Protein AF-A0A5B6Z2J1-F1 (afdb_monomer_lite)

Radius of gyration: 23.72 Å; chains: 1; bounding box: 38×55×69 Å

Secondary structure (DSSP, 8-state):
----SS--HHHHHHHHHHHHHHTT-B-SS-TTEEEPPHHHHHHHSSSEEEHHHHHHHHGGG--PPPPPP-------SS--------------PPPHHHHHHHHHHHHHHHTT-

Foldseek 3Di:
DQPDDDDDLVVVLVSVVVVQVVVVQQDPVDNQKGADDPVRCVQQVDRMDGSVCPSVSCVVVDDPDDDDDDDDDDDPDDDDDPPPDDDDDDDDDDDVVVVVVVVVVVVVVVVPD

InterPro domains:
  IPR003121 SWIB/MDM2 domain [PF02201] (1-62)
  IPR003121 SWIB/MDM2 domain [PS51925] (1-64)
  IPR019835 SWIB domain [SM00151] (1-67)
  IPR036885 SWIB/MDM2 domain superfamily [G3DSA:1.10.245.10] (1-70)
  IPR036885 SWIB/MDM2 domain superfamily [SSF47592] (1-72)

Sequence (113 aa):
VLGIEVDTRPRVIAAIWHYVKARKLQNPNDPCYFNCDPPLQKVFGEEKIKFTMVSQKISHHLSPPQPIHFEHKIKLSGNSPASNACYDILVDLPFPIQKELSVLLANTEKNKE

Organism: Davidia involucrata (NCBI:txid16924)

Structure (mmCIF, N/CA/C/O backbone):
data_AF-A0A5B6Z2J1-F1
#
_entry.id   AF-A0A5B6Z2J1-F1
#
loop_
_atom_site.group_PDB
_atom_site.id
_atom_site.type_symbol
_atom_site.label_atom_id
_atom_site.label_alt_id
_atom_site.label_comp_id
_atom_site.label_asym_id
_atom_site.label_entity_id
_atom_site.label_seq_id
_atom_site.pdbx_PDB_ins_code
_atom_site.Cartn_x
_atom_site.Cartn_y
_atom_site.Cartn_z
_atom_site.occupancy
_atom_site.B_iso_or_equiv
_atom_site.auth_seq_id
_atom_site.auth_comp_id
_atom_site.auth_asym_id
_atom_site.auth_atom_id
_atom_site.pdbx_PDB_model_num
ATOM 1 N N . VAL A 1 1 ? -6.772 -7.875 -1.682 1.00 85.69 1 VAL A N 1
ATOM 2 C CA . VAL A 1 1 ? -7.506 -7.016 -0.716 1.00 85.69 1 VAL A CA 1
ATOM 3 C C . VAL A 1 1 ? -7.891 -5.678 -1.328 1.00 85.69 1 VAL A C 1
ATOM 5 O O . VAL A 1 1 ? -9.073 -5.375 -1.334 1.00 85.69 1 VAL A O 1
ATOM 8 N N . LEU A 1 2 ? -6.939 -4.904 -1.864 1.00 90.38 2 LEU A N 1
ATOM 9 C CA . LEU A 1 2 ? -7.207 -3.544 -2.361 1.00 90.38 2 LEU A CA 1
ATOM 10 C C . LEU A 1 2 ? -7.595 -3.462 -3.847 1.00 90.38 2 LEU A C 1
ATOM 12 O O . LEU A 1 2 ? -8.088 -2.428 -4.270 1.00 90.38 2 LEU A O 1
ATOM 16 N N . GLY A 1 3 ? -7.374 -4.523 -4.635 1.00 91.56 3 GLY A N 1
ATOM 17 C CA . GLY A 1 3 ? -7.622 -4.496 -6.086 1.00 91.56 3 GLY A CA 1
ATOM 18 C C . GLY A 1 3 ? -6.645 -3.603 -6.863 1.00 91.56 3 GLY A C 1
ATOM 19 O O . GLY A 1 3 ? -6.936 -3.222 -7.986 1.00 91.56 3 GLY A O 1
ATOM 20 N N . ILE A 1 4 ? -5.512 -3.259 -6.248 1.00 91.12 4 ILE A N 1
ATOM 21 C CA . ILE A 1 4 ? -4.456 -2.422 -6.817 1.00 91.12 4 ILE A CA 1
ATOM 22 C C . ILE A 1 4 ? -3.291 -3.338 -7.182 1.00 91.12 4 ILE A C 1
ATOM 24 O O . ILE A 1 4 ? -2.782 -4.041 -6.307 1.00 91.12 4 ILE A O 1
ATOM 28 N N . GLU A 1 5 ? -2.899 -3.335 -8.454 1.00 91.12 5 GLU A N 1
ATOM 29 C CA . GLU A 1 5 ? -1.762 -4.116 -8.954 1.00 91.12 5 GLU A CA 1
ATOM 30 C C . GLU A 1 5 ? -0.440 -3.354 -8.794 1.00 91.12 5 GLU A C 1
ATOM 32 O O . GLU A 1 5 ? 0.517 -3.890 -8.240 1.00 91.12 5 GLU A O 1
ATOM 37 N N . VAL A 1 6 ? -0.406 -2.081 -9.203 1.00 90.75 6 VAL A N 1
ATOM 38 C CA . VAL A 1 6 ? 0.766 -1.204 -9.088 1.00 90.75 6 VAL A CA 1
ATOM 39 C C . VAL A 1 6 ? 0.325 0.159 -8.575 1.00 90.75 6 VAL A C 1
ATOM 41 O O . VAL A 1 6 ? -0.579 0.774 -9.135 1.00 90.75 6 VAL A O 1
ATOM 44 N N . ASP A 1 7 ? 0.968 0.635 -7.508 1.00 92.94 7 ASP A N 1
ATOM 45 C CA . ASP A 1 7 ? 0.815 2.007 -7.030 1.00 92.94 7 ASP A CA 1
ATOM 46 C C . ASP A 1 7 ? 1.979 2.402 -6.108 1.00 92.94 7 ASP A C 1
ATOM 48 O O . ASP A 1 7 ? 2.774 1.581 -5.646 1.00 92.94 7 ASP A O 1
ATOM 52 N N . THR A 1 8 ? 2.067 3.691 -5.806 1.00 93.06 8 THR A N 1
ATOM 53 C CA . THR A 1 8 ? 3.011 4.255 -4.849 1.00 93.06 8 THR A CA 1
ATOM 54 C C . THR A 1 8 ? 2.665 3.853 -3.415 1.00 93.06 8 THR A C 1
ATOM 56 O O . THR A 1 8 ? 1.501 3.780 -3.012 1.00 93.06 8 THR A O 1
ATOM 59 N N . ARG A 1 9 ? 3.697 3.687 -2.584 1.00 94.50 9 ARG A N 1
ATOM 60 C CA . ARG A 1 9 ? 3.549 3.351 -1.160 1.00 94.50 9 ARG A CA 1
ATOM 61 C C . ARG A 1 9 ? 2.570 4.270 -0.398 1.00 94.50 9 ARG A C 1
ATOM 63 O O . ARG A 1 9 ? 1.743 3.733 0.338 1.00 94.50 9 ARG A O 1
ATOM 70 N N . PRO A 1 10 ? 2.580 5.611 -0.563 1.00 95.00 10 PRO A N 1
ATOM 71 C CA . PRO A 1 10 ? 1.601 6.482 0.092 1.00 95.00 10 PRO A CA 1
ATOM 72 C C . PRO A 1 10 ? 0.157 6.216 -0.348 1.00 95.00 10 PRO A C 1
ATOM 74 O O . PRO A 1 10 ? -0.742 6.209 0.493 1.00 95.00 10 PRO A O 1
ATOM 77 N N . ARG A 1 11 ? -0.078 5.956 -1.640 1.00 95.44 11 ARG A N 1
ATOM 78 C CA . ARG A 1 11 ? -1.422 5.651 -2.149 1.00 95.44 11 ARG A CA 1
ATOM 79 C C . ARG A 1 11 ? -1.925 4.294 -1.672 1.00 95.44 11 ARG A C 1
ATOM 81 O O . ARG A 1 11 ? -3.089 4.199 -1.297 1.00 95.44 11 ARG A O 1
ATOM 88 N N . VAL A 1 12 ? -1.053 3.291 -1.553 1.00 96.50 12 VAL A N 1
ATOM 89 C CA . VAL A 1 12 ? -1.404 2.003 -0.925 1.00 96.50 12 VAL A CA 1
ATOM 90 C C . VAL A 1 12 ? -1.837 2.200 0.533 1.00 96.50 12 VAL A C 1
ATOM 92 O O . VAL A 1 12 ? -2.875 1.679 0.940 1.00 96.50 12 VAL A O 1
ATOM 95 N N . ILE A 1 13 ? -1.099 2.995 1.320 1.00 96.38 13 ILE A N 1
ATOM 96 C CA . ILE A 1 13 ? -1.477 3.315 2.712 1.00 96.38 13 ILE A CA 1
ATOM 97 C C . ILE A 1 13 ? -2.840 4.020 2.752 1.00 96.38 13 ILE A C 1
ATOM 99 O O . ILE A 1 13 ? -3.706 3.648 3.548 1.00 96.38 13 ILE A O 1
ATOM 103 N N . ALA A 1 14 ? -3.058 5.002 1.875 1.00 96.75 14 ALA A N 1
ATOM 104 C CA . ALA A 1 14 ? -4.334 5.702 1.774 1.00 96.75 14 ALA A CA 1
ATOM 105 C C . ALA A 1 14 ? -5.482 4.756 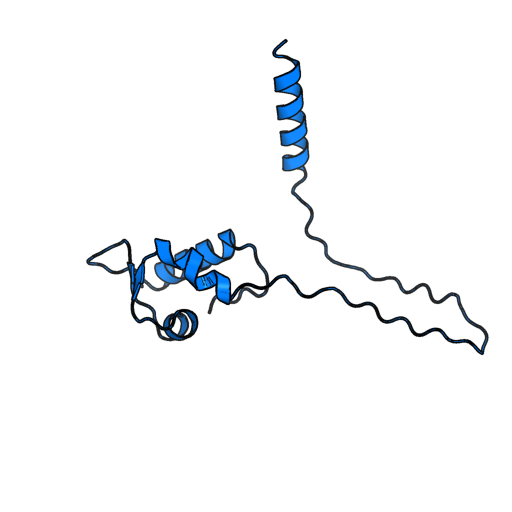1.378 1.00 96.75 14 ALA A C 1
ATOM 107 O O . ALA A 1 14 ? -6.572 4.839 1.940 1.00 96.75 14 ALA A O 1
ATOM 108 N N . ALA A 1 15 ? -5.251 3.818 0.458 1.00 97.19 15 ALA A N 1
ATOM 109 C CA . ALA A 1 15 ? -6.233 2.815 0.058 1.00 97.19 15 ALA A CA 1
ATOM 110 C C . ALA A 1 15 ?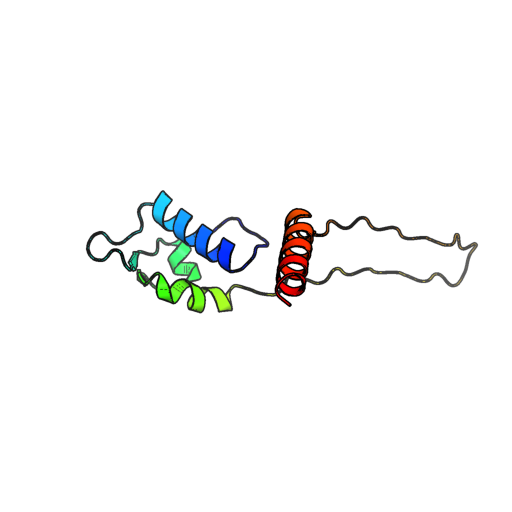 -6.608 1.875 1.216 1.00 97.19 15 ALA A C 1
ATOM 112 O O . ALA A 1 15 ? -7.788 1.580 1.398 1.00 97.19 15 ALA A O 1
ATOM 113 N N . ILE A 1 16 ? -5.642 1.463 2.047 1.00 96.81 16 ILE A N 1
ATOM 114 C CA . ILE A 1 16 ? -5.914 0.690 3.273 1.00 96.81 16 ILE A CA 1
ATOM 115 C C . ILE A 1 16 ? -6.785 1.502 4.232 1.00 96.81 16 ILE A C 1
ATOM 117 O O . ILE A 1 16 ? -7.760 0.981 4.771 1.00 96.81 16 ILE A O 1
ATOM 121 N N . TRP A 1 17 ? -6.481 2.788 4.413 1.00 96.06 17 TRP A N 1
ATOM 122 C CA . TRP A 1 17 ? -7.300 3.667 5.245 1.00 96.06 17 TRP A CA 1
ATOM 123 C C . TRP A 1 17 ? -8.739 3.785 4.716 1.00 96.06 17 TRP A C 1
ATOM 125 O O . TRP A 1 17 ? -9.693 3.611 5.478 1.00 96.06 17 TRP A O 1
ATOM 135 N N . HIS A 1 18 ? -8.914 3.996 3.408 1.00 97.06 18 HIS A N 1
ATOM 136 C CA . HIS A 1 18 ? -10.235 4.032 2.777 1.00 97.06 18 HIS A CA 1
ATOM 137 C C . HIS A 1 18 ? -10.986 2.707 2.940 1.00 97.06 18 HIS A C 1
ATOM 139 O O . HIS A 1 18 ? -12.173 2.722 3.262 1.00 97.06 18 HIS A O 1
ATOM 145 N N . TYR A 1 19 ? -10.302 1.572 2.778 1.00 97.50 19 TYR A N 1
ATOM 146 C CA . TYR A 1 19 ? -10.871 0.240 2.982 1.00 97.50 19 TYR A CA 1
ATOM 147 C C . TYR A 1 19 ? -11.401 0.070 4.411 1.00 97.50 19 TYR A C 1
ATOM 149 O O . TYR A 1 19 ? -12.557 -0.314 4.607 1.00 97.50 19 TYR A O 1
ATOM 157 N N . VAL A 1 20 ? -10.579 0.411 5.410 1.00 97.50 20 VAL A N 1
ATOM 158 C CA . VAL A 1 20 ? -10.940 0.349 6.833 1.00 97.50 20 VAL A CA 1
ATOM 159 C C . VAL A 1 20 ? -12.157 1.226 7.125 1.00 97.50 20 VAL A C 1
ATOM 161 O O . VAL A 1 20 ? -13.091 0.779 7.795 1.00 97.50 20 VAL A O 1
ATOM 164 N N . LYS A 1 21 ? -12.187 2.450 6.585 1.00 96.00 21 LYS A N 1
ATOM 165 C CA . LYS A 1 21 ? -13.303 3.386 6.764 1.00 96.00 21 LYS A CA 1
ATOM 166 C C . LYS A 1 21 ? -14.590 2.882 6.109 1.00 96.00 21 LYS A C 1
ATOM 168 O O . LYS A 1 21 ? -15.630 2.855 6.763 1.00 96.00 21 LYS A O 1
ATOM 173 N N . ALA A 1 22 ? -14.526 2.452 4.849 1.00 97.38 22 ALA A N 1
ATOM 174 C CA . ALA A 1 22 ? -15.683 1.973 4.092 1.00 97.38 22 ALA A CA 1
ATOM 175 C C . ALA A 1 22 ? -16.349 0.755 4.751 1.00 97.38 22 ALA A C 1
ATOM 177 O O . ALA A 1 22 ? -17.569 0.615 4.715 1.00 97.38 22 ALA A O 1
ATOM 178 N N . ARG A 1 23 ? -15.552 -0.100 5.402 1.00 96.88 23 ARG A N 1
ATOM 179 C CA . ARG A 1 23 ? -16.022 -1.305 6.098 1.00 96.88 23 ARG A CA 1
ATOM 180 C C . ARG A 1 23 ? -16.264 -1.111 7.594 1.00 96.88 23 ARG A C 1
ATOM 182 O O . ARG A 1 23 ? -16.591 -2.077 8.273 1.00 96.88 23 ARG A O 1
ATOM 189 N N . LYS A 1 24 ? -16.126 0.119 8.104 1.00 97.06 24 LYS A N 1
ATOM 190 C CA . LYS A 1 24 ? -16.309 0.468 9.525 1.00 97.06 24 LYS A CA 1
ATOM 191 C C . LYS A 1 24 ? -15.459 -0.400 10.465 1.00 97.06 24 LYS A C 1
ATOM 193 O O . LYS A 1 24 ? -15.911 -0.812 11.526 1.00 97.06 24 LYS A O 1
ATOM 198 N N . LEU A 1 25 ? -14.218 -0.672 10.063 1.00 97.44 25 LEU A N 1
ATOM 199 C CA . LEU A 1 25 ? -13.291 -1.535 10.800 1.00 97.44 25 LEU A CA 1
ATOM 200 C C . LEU A 1 25 ? -12.480 -0.789 11.866 1.00 97.44 25 LEU A C 1
ATOM 202 O O . LEU A 1 25 ? -11.727 -1.409 12.613 1.00 97.44 25 LEU A O 1
ATOM 206 N N . GLN A 1 26 ? -12.602 0.536 11.946 1.00 97.12 26 GLN A N 1
ATOM 207 C CA . GLN A 1 26 ? -11.952 1.316 12.995 1.00 97.12 26 GLN A CA 1
ATOM 208 C C . GLN A 1 26 ? -12.463 0.889 14.376 1.00 97.12 26 GLN A C 1
ATOM 210 O O . GLN A 1 26 ? -13.655 0.648 14.563 1.00 97.12 26 GLN A O 1
ATOM 215 N N . ASN A 1 27 ? -11.556 0.783 15.345 1.00 95.00 27 ASN A N 1
ATOM 216 C CA . ASN A 1 27 ? -11.924 0.367 16.688 1.00 95.00 27 ASN A CA 1
ATOM 217 C C . ASN A 1 27 ? -12.692 1.508 17.398 1.00 95.00 27 ASN A C 1
ATOM 219 O O . ASN A 1 27 ? -12.182 2.628 17.451 1.00 95.00 27 ASN A O 1
ATOM 223 N N . PRO A 1 28 ? -13.893 1.248 17.951 1.00 93.88 28 PRO A N 1
ATOM 224 C CA . PRO A 1 28 ? -14.720 2.288 18.567 1.00 93.88 28 PRO A CA 1
ATOM 225 C C . PRO A 1 28 ? -14.161 2.798 19.902 1.00 93.88 28 PRO A C 1
ATOM 227 O O . PRO A 1 28 ? -14.437 3.931 20.280 1.00 93.88 28 PRO A O 1
ATOM 230 N N . ASN A 1 29 ? -13.371 1.980 20.602 1.00 94.88 29 ASN A N 1
ATOM 231 C CA . ASN A 1 29 ? -12.805 2.318 21.909 1.00 94.88 29 ASN A CA 1
ATOM 232 C C . ASN A 1 29 ? -11.448 3.021 21.784 1.00 94.88 29 ASN A C 1
ATOM 234 O O . ASN A 1 29 ? -11.066 3.785 22.663 1.00 94.88 29 ASN A O 1
ATOM 238 N N . ASP A 1 30 ? -10.711 2.747 20.705 1.00 95.62 30 ASP A N 1
ATOM 239 C CA . ASP A 1 30 ? -9.414 3.365 20.433 1.00 95.62 30 ASP A CA 1
ATOM 240 C C . ASP A 1 30 ? -9.252 3.650 18.929 1.00 95.62 30 ASP A C 1
ATOM 242 O O . ASP A 1 30 ? -8.837 2.764 18.169 1.00 95.62 30 ASP A O 1
ATOM 246 N N . PRO A 1 31 ? -9.520 4.895 18.490 1.00 93.81 31 PRO A N 1
ATOM 247 C CA . PRO A 1 31 ? -9.438 5.299 17.088 1.00 93.81 31 PRO A CA 1
ATOM 248 C C . PRO A 1 31 ? -8.053 5.136 16.449 1.00 93.81 31 PRO A C 1
ATOM 250 O O . PRO A 1 31 ? -7.952 5.206 15.222 1.00 93.81 31 PRO A O 1
ATOM 253 N N . CYS A 1 32 ? -6.990 4.916 17.236 1.00 95.88 32 CYS A N 1
ATOM 254 C CA . CYS A 1 32 ? -5.644 4.669 16.718 1.00 95.88 32 CYS A CA 1
ATOM 255 C C . CYS A 1 32 ? -5.498 3.286 16.069 1.00 95.88 32 CYS A C 1
ATOM 257 O O . CYS A 1 32 ? -4.501 3.038 15.380 1.00 95.88 32 CYS A O 1
ATOM 259 N N . TYR A 1 33 ? -6.462 2.391 16.287 1.00 97.81 33 TYR A N 1
ATOM 260 C CA . TYR A 1 33 ? -6.447 1.028 15.783 1.00 97.81 33 TYR A CA 1
ATOM 261 C C . TYR A 1 33 ? -7.644 0.721 14.885 1.00 97.81 33 TYR A C 1
ATOM 263 O O . TYR A 1 33 ? -8.709 1.332 14.974 1.00 97.81 33 TYR A O 1
ATOM 271 N N . PHE A 1 34 ? -7.482 -0.311 14.068 1.00 98.12 34 PHE A N 1
ATOM 272 C CA . PHE A 1 34 ? -8.564 -0.955 13.341 1.00 98.12 34 PHE A CA 1
ATOM 273 C C . PHE A 1 34 ? -8.506 -2.469 13.538 1.00 98.12 34 PHE A C 1
ATOM 275 O O . PHE A 1 34 ? -7.437 -3.045 13.753 1.00 98.12 34 PHE A O 1
ATOM 282 N N . ASN A 1 35 ? -9.671 -3.101 13.480 1.00 97.81 35 ASN A N 1
ATOM 283 C CA . ASN A 1 35 ? -9.818 -4.545 13.539 1.00 97.81 35 ASN A CA 1
ATOM 284 C C . ASN A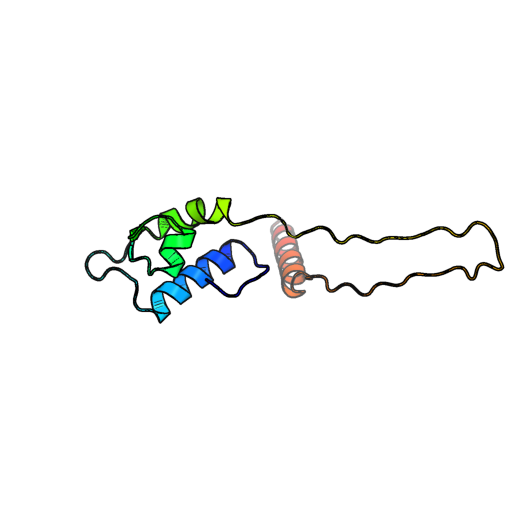 1 35 ? -9.663 -5.104 12.119 1.00 97.81 35 ASN A C 1
ATOM 286 O O . ASN A 1 35 ? -10.265 -4.602 11.170 1.00 97.81 35 ASN A O 1
ATOM 290 N N . CYS A 1 36 ? -8.840 -6.129 11.956 1.00 97.50 36 CYS A N 1
ATOM 291 C CA . CYS A 1 36 ? -8.624 -6.768 10.671 1.00 97.50 36 CYS A CA 1
ATOM 292 C C . CYS A 1 36 ? -9.769 -7.744 10.394 1.00 97.50 36 CYS A C 1
ATOM 294 O O . CYS A 1 36 ? -9.992 -8.691 11.148 1.00 97.50 36 CYS A O 1
ATOM 296 N N . ASP A 1 37 ? -10.480 -7.526 9.291 1.00 97.31 37 ASP A N 1
ATOM 297 C CA . ASP A 1 37 ? -11.390 -8.519 8.727 1.00 97.31 37 ASP A CA 1
ATOM 298 C C . ASP A 1 37 ? -10.588 -9.689 8.109 1.00 97.31 37 ASP A C 1
ATOM 300 O O . ASP A 1 37 ? -9.364 -9.586 7.973 1.00 97.31 37 ASP A O 1
ATOM 304 N N . PRO A 1 38 ? -11.215 -10.818 7.721 1.00 97.25 38 PRO A N 1
ATOM 305 C CA . PRO A 1 38 ? -10.469 -11.981 7.231 1.00 97.25 38 PRO A CA 1
ATOM 306 C C . PRO A 1 38 ? -9.486 -11.679 6.076 1.00 97.25 38 PRO A C 1
ATOM 308 O O . PRO A 1 38 ? -8.378 -12.219 6.082 1.00 97.25 38 PRO A O 1
ATOM 311 N N . PRO A 1 39 ? -9.808 -10.805 5.097 1.00 96.06 39 PRO A N 1
ATOM 312 C CA . PRO A 1 39 ? -8.840 -10.348 4.101 1.00 96.06 39 PRO A CA 1
ATOM 313 C C . PRO A 1 39 ? -7.631 -9.613 4.693 1.00 96.06 39 PRO A C 1
ATOM 315 O O . PRO A 1 39 ? -6.505 -9.908 4.299 1.00 96.06 39 PRO A O 1
ATOM 318 N N . LEU A 1 40 ? -7.834 -8.672 5.621 1.00 96.31 40 LEU A N 1
ATOM 319 C CA . LEU A 1 40 ? -6.734 -7.941 6.256 1.00 96.31 40 LEU A CA 1
ATOM 320 C C . LEU A 1 40 ? -5.910 -8.824 7.195 1.00 96.31 40 LEU A C 1
ATOM 322 O O . LEU A 1 40 ? -4.696 -8.657 7.250 1.00 96.31 40 LEU A O 1
ATOM 326 N N . GLN A 1 41 ? -6.524 -9.805 7.859 1.00 96.31 41 GLN A N 1
ATOM 327 C CA . GLN A 1 41 ? -5.799 -10.785 8.672 1.00 96.31 41 GLN A CA 1
ATOM 328 C C . GLN A 1 41 ? -4.830 -11.611 7.821 1.00 96.31 41 GLN A C 1
ATOM 330 O O . GLN A 1 41 ? -3.715 -11.872 8.252 1.00 96.31 41 GLN A O 1
ATOM 335 N N . LYS A 1 42 ? -5.194 -11.961 6.579 1.00 94.56 42 LYS A N 1
ATOM 336 C CA . LYS A 1 42 ? -4.272 -12.643 5.651 1.00 94.56 42 LYS A CA 1
ATOM 337 C C . LYS A 1 42 ? -3.088 -11.776 5.225 1.00 94.56 42 LYS A C 1
ATOM 339 O O . LYS A 1 42 ? -2.040 -12.314 4.890 1.00 94.56 42 LYS A O 1
ATOM 344 N N . VAL A 1 43 ? -3.265 -10.455 5.190 1.00 94.31 43 VAL A N 1
ATOM 345 C CA . VAL A 1 43 ? -2.187 -9.517 4.850 1.00 94.31 43 VAL A CA 1
ATOM 346 C C . VAL A 1 43 ? -1.283 -9.306 6.056 1.00 94.31 43 VAL A C 1
ATOM 348 O O . VAL A 1 43 ? -0.072 -9.416 5.951 1.00 94.31 43 VAL A O 1
ATOM 351 N N . PHE A 1 44 ? -1.870 -9.013 7.209 1.00 95.25 44 PHE A N 1
ATOM 352 C CA . PHE A 1 44 ? -1.126 -8.521 8.357 1.00 95.25 44 PHE A CA 1
ATOM 353 C C . PHE A 1 44 ? -0.776 -9.576 9.410 1.00 95.25 44 PHE A C 1
ATOM 355 O O . PHE A 1 44 ? 0.118 -9.337 10.224 1.00 95.25 44 PHE A O 1
ATOM 362 N N . GLY A 1 45 ? -1.475 -10.712 9.407 1.00 95.06 45 GLY A N 1
ATOM 363 C CA . GLY A 1 45 ? -1.313 -11.799 10.374 1.00 95.06 45 GLY A CA 1
ATOM 364 C C . GLY A 1 45 ? -1.853 -11.498 11.775 1.00 95.06 45 GLY A C 1
ATOM 365 O O . GLY A 1 45 ? -1.596 -12.268 12.692 1.00 95.06 45 GLY A O 1
ATOM 366 N N . GLU A 1 46 ? -2.571 -10.388 11.963 1.00 95.12 46 GLU A N 1
ATOM 367 C CA . GLU A 1 46 ? -3.045 -9.915 13.269 1.00 95.12 46 GLU A CA 1
ATOM 368 C C . GLU A 1 46 ? -4.533 -9.565 13.220 1.00 95.12 46 GLU A C 1
ATOM 370 O O . GLU A 1 46 ? -5.036 -9.090 12.203 1.00 95.12 46 GLU A O 1
ATOM 375 N N . GLU A 1 47 ? -5.239 -9.750 14.336 1.00 96.19 47 GLU A N 1
ATOM 376 C CA . GLU A 1 47 ? -6.662 -9.402 14.459 1.00 96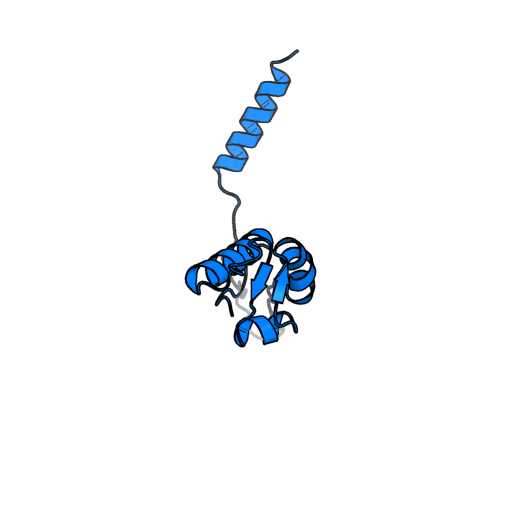.19 47 GLU A CA 1
ATOM 377 C C . GLU A 1 47 ? -6.903 -7.892 14.579 1.00 96.19 47 GLU A C 1
ATOM 379 O O . GLU A 1 47 ? -7.986 -7.403 14.259 1.00 96.19 47 GLU A O 1
ATOM 384 N N . LYS A 1 48 ? -5.906 -7.130 15.037 1.00 96.56 48 LYS A N 1
ATOM 385 C CA . LYS A 1 48 ? -6.008 -5.688 15.283 1.00 96.56 48 LYS A CA 1
ATOM 386 C C . LYS A 1 48 ? -4.660 -5.023 15.045 1.00 96.56 48 LYS A C 1
ATOM 388 O O . LYS A 1 48 ? -3.653 -5.492 15.553 1.00 96.56 48 LYS A O 1
ATOM 393 N N . ILE A 1 49 ? -4.658 -3.894 14.338 1.00 97.31 49 ILE A N 1
ATOM 394 C CA . ILE A 1 49 ? -3.438 -3.148 14.008 1.00 97.31 49 ILE A CA 1
ATOM 395 C C . ILE A 1 49 ? -3.588 -1.662 14.306 1.00 97.31 49 ILE A C 1
ATOM 397 O O . ILE A 1 49 ? -4.658 -1.077 14.138 1.00 97.31 49 ILE A O 1
ATOM 401 N N . LYS A 1 50 ? -2.486 -1.040 14.744 1.00 97.62 50 LYS A N 1
ATOM 402 C CA . LYS A 1 50 ? -2.366 0.415 14.890 1.00 97.62 50 LYS A CA 1
ATOM 403 C C . LYS A 1 50 ? -2.071 1.055 13.535 1.00 97.62 50 LYS A C 1
ATOM 405 O O . LYS A 1 50 ? -1.170 0.598 12.833 1.00 97.62 50 LYS A O 1
ATOM 410 N N . PHE A 1 51 ? -2.732 2.162 13.193 1.00 96.25 51 PHE A N 1
ATOM 411 C CA . PHE A 1 51 ? -2.512 2.844 11.905 1.00 96.25 51 PHE A CA 1
ATOM 412 C C . PHE A 1 51 ? -1.040 3.207 11.648 1.00 96.25 51 PHE A C 1
ATOM 414 O O . PHE A 1 51 ? -0.563 3.094 10.522 1.00 96.25 51 PHE A O 1
ATOM 421 N N . THR A 1 52 ? -0.287 3.561 12.693 1.00 95.88 52 THR A N 1
ATOM 422 C CA . THR A 1 52 ? 1.145 3.892 12.587 1.00 95.88 52 THR A CA 1
ATOM 423 C C . THR A 1 52 ? 2.009 2.712 12.129 1.00 95.88 52 THR A C 1
ATOM 425 O O . THR A 1 52 ? 3.058 2.925 11.531 1.00 95.88 52 THR A O 1
ATOM 428 N N . MET A 1 53 ? 1.571 1.473 12.377 1.00 96.38 53 MET A N 1
ATOM 429 C CA . MET A 1 53 ? 2.306 0.257 12.008 1.00 96.38 53 MET A CA 1
ATOM 430 C C . MET A 1 53 ? 2.049 -0.183 10.566 1.00 96.38 53 MET A C 1
ATOM 432 O O . MET A 1 53 ? 2.834 -0.958 10.023 1.00 96.38 53 MET A O 1
ATOM 436 N N . VAL A 1 54 ? 1.000 0.339 9.913 1.00 96.25 54 VAL A N 1
ATOM 437 C CA . VAL A 1 54 ? 0.634 -0.032 8.534 1.00 96.25 54 VAL A CA 1
ATOM 438 C C . VAL A 1 54 ? 1.813 0.175 7.592 1.00 96.25 54 VAL A C 1
ATOM 440 O O . VAL A 1 54 ? 2.163 -0.737 6.857 1.00 96.25 54 VAL A O 1
ATOM 443 N N . SER A 1 55 ? 2.472 1.336 7.675 1.00 95.44 55 SER A N 1
ATOM 444 C CA . SER A 1 55 ? 3.662 1.672 6.883 1.00 95.44 55 SER A CA 1
ATOM 445 C C . SER A 1 55 ? 4.725 0.568 6.958 1.00 95.44 55 SER A C 1
ATOM 447 O O . SER A 1 55 ? 5.194 0.088 5.930 1.00 95.44 55 SER A O 1
ATOM 449 N N . GLN A 1 56 ? 5.079 0.120 8.163 1.00 95.62 56 GLN A N 1
ATOM 450 C CA . GLN A 1 56 ? 6.087 -0.923 8.353 1.00 95.62 56 GLN A CA 1
ATOM 451 C C . GLN A 1 56 ? 5.601 -2.282 7.837 1.00 95.62 56 GLN A C 1
ATOM 453 O O . GLN A 1 56 ? 6.322 -2.955 7.106 1.00 95.62 56 GLN A O 1
ATOM 458 N N . LYS A 1 57 ? 4.372 -2.668 8.187 1.00 95.00 57 LYS A N 1
ATOM 459 C CA . LYS A 1 57 ? 3.796 -3.972 7.842 1.00 95.00 57 LYS A CA 1
ATOM 460 C C . LYS A 1 57 ? 3.657 -4.173 6.335 1.00 95.00 57 LYS A C 1
ATOM 462 O O . LYS A 1 57 ? 3.961 -5.253 5.844 1.00 95.00 57 LYS A O 1
ATOM 467 N N . ILE A 1 58 ? 3.261 -3.139 5.587 1.00 94.81 58 ILE A N 1
ATOM 468 C CA . ILE A 1 58 ? 3.105 -3.259 4.130 1.00 94.81 58 ILE A CA 1
ATOM 469 C C . ILE A 1 58 ? 4.433 -3.374 3.385 1.00 94.81 58 ILE A C 1
ATOM 471 O O . ILE A 1 58 ? 4.426 -3.820 2.245 1.00 94.81 58 ILE A O 1
ATOM 475 N N . SER A 1 59 ? 5.564 -2.988 3.986 1.00 94.44 59 SER A N 1
ATOM 476 C CA . SER A 1 59 ? 6.861 -2.994 3.297 1.00 94.44 59 SER A CA 1
ATOM 477 C C . SER A 1 59 ? 7.225 -4.376 2.746 1.00 94.44 59 SER A C 1
ATOM 479 O O . SER A 1 59 ? 7.806 -4.457 1.673 1.00 94.44 59 SER A O 1
ATOM 481 N N . HIS A 1 60 ? 6.827 -5.457 3.425 1.00 92.38 60 HIS A N 1
ATOM 482 C CA . HIS A 1 60 ? 7.058 -6.833 2.964 1.00 92.38 60 HIS A CA 1
ATOM 483 C C . HIS A 1 60 ? 6.144 -7.272 1.807 1.00 92.38 60 HIS A C 1
ATOM 485 O O . HIS A 1 60 ? 6.379 -8.315 1.206 1.00 92.38 60 HIS A O 1
ATOM 491 N N . HIS A 1 61 ? 5.111 -6.491 1.492 1.00 93.06 61 HIS A N 1
ATOM 492 C CA . HIS A 1 61 ? 4.158 -6.752 0.410 1.00 93.06 61 HIS A CA 1
ATOM 493 C C . HIS A 1 61 ? 4.389 -5.859 -0.811 1.00 93.06 61 HIS A C 1
ATOM 495 O O . HIS A 1 61 ? 3.643 -5.948 -1.782 1.00 93.06 61 HIS A O 1
ATOM 501 N N . LEU A 1 62 ? 5.382 -4.970 -0.749 1.00 94.94 62 LEU A N 1
ATOM 502 C CA . LEU A 1 62 ? 5.719 -4.058 -1.829 1.00 94.94 62 LEU A CA 1
ATOM 503 C C . LEU A 1 62 ? 7.040 -4.490 -2.454 1.00 94.94 62 LEU A C 1
ATOM 505 O O . LEU A 1 62 ? 8.059 -4.597 -1.774 1.00 94.94 62 LEU A O 1
ATOM 509 N N . SER A 1 63 ? 7.019 -4.687 -3.764 1.00 94.94 63 SER A N 1
ATOM 510 C CA . SER A 1 63 ? 8.208 -4.900 -4.579 1.00 94.94 63 SER A CA 1
ATOM 511 C C . SER A 1 63 ? 8.282 -3.839 -5.675 1.00 94.94 63 SER A C 1
ATOM 513 O O . SER A 1 63 ? 7.248 -3.285 -6.060 1.00 94.94 63 SER A O 1
ATOM 515 N N . PRO A 1 64 ? 9.480 -3.559 -6.211 1.00 91.88 64 PRO A N 1
ATOM 516 C CA . PRO A 1 64 ? 9.601 -2.800 -7.446 1.00 91.88 64 PRO A CA 1
ATOM 517 C C . PRO A 1 64 ? 8.745 -3.423 -8.563 1.00 91.88 64 PRO A C 1
ATOM 519 O O . PRO A 1 64 ? 8.552 -4.646 -8.566 1.00 91.88 64 PRO A O 1
ATOM 522 N N . PRO A 1 65 ? 8.233 -2.610 -9.505 1.00 87.88 65 PRO A N 1
ATOM 523 C CA . PRO A 1 65 ? 7.544 -3.132 -10.676 1.00 87.88 65 PRO A CA 1
ATOM 524 C C . PRO A 1 65 ? 8.490 -4.024 -11.487 1.00 87.88 65 PRO A C 1
ATOM 526 O O . PRO A 1 65 ? 9.704 -3.804 -11.515 1.00 87.88 65 PRO A O 1
ATOM 529 N N . GLN A 1 66 ? 7.928 -5.042 -12.136 1.00 88.31 66 GLN A N 1
ATOM 530 C CA . GLN A 1 66 ? 8.709 -5.953 -12.967 1.00 88.31 66 GLN A CA 1
ATOM 531 C C . GLN A 1 66 ? 9.329 -5.195 -14.150 1.00 88.31 66 GLN A C 1
ATOM 533 O O . GLN A 1 66 ? 8.666 -4.333 -14.736 1.00 88.31 66 GLN A O 1
ATOM 538 N N . PRO A 1 67 ? 10.582 -5.500 -14.523 1.00 89.19 67 PRO A N 1
ATOM 539 C CA . PRO A 1 67 ? 11.205 -4.876 -15.675 1.00 89.19 67 PRO A CA 1
ATOM 540 C C . PRO A 1 67 ? 10.508 -5.308 -16.968 1.00 89.19 67 PRO A C 1
ATOM 542 O O . PRO A 1 67 ? 10.003 -6.428 -17.098 1.00 89.19 67 PRO A O 1
ATOM 545 N N . ILE A 1 68 ? 10.519 -4.408 -17.947 1.00 87.94 68 ILE A N 1
ATOM 546 C CA . ILE A 1 68 ? 10.001 -4.682 -19.285 1.00 87.94 68 ILE A CA 1
ATOM 547 C C . ILE A 1 68 ? 11.059 -5.489 -20.045 1.00 87.94 68 ILE A C 1
ATOM 549 O O . ILE A 1 68 ? 12.200 -5.048 -20.180 1.00 87.94 68 ILE A O 1
ATOM 553 N N . HIS A 1 69 ? 10.684 -6.673 -20.532 1.00 88.31 69 HIS A N 1
ATOM 554 C CA . HIS A 1 69 ? 11.573 -7.563 -21.278 1.00 88.31 69 HIS A CA 1
ATOM 555 C C . HIS A 1 69 ? 11.290 -7.468 -22.780 1.00 88.31 69 HIS A C 1
ATOM 557 O O . HIS A 1 69 ? 10.165 -7.710 -23.214 1.00 88.31 69 HIS A O 1
ATOM 563 N N . PHE A 1 70 ? 12.321 -7.168 -23.572 1.00 86.31 70 PHE A N 1
ATOM 564 C CA . PHE A 1 70 ? 12.261 -7.205 -25.035 1.00 86.31 70 PHE A CA 1
ATOM 565 C C . PHE A 1 70 ? 13.093 -8.371 -25.557 1.00 86.31 70 PHE A C 1
ATOM 567 O O . PHE A 1 70 ? 14.305 -8.416 -25.345 1.00 86.31 70 PHE A O 1
ATOM 574 N N . GLU A 1 71 ? 12.455 -9.305 -26.258 1.00 84.38 71 GLU A N 1
ATOM 575 C CA . GLU A 1 71 ? 13.146 -10.411 -26.918 1.00 84.38 71 GLU A CA 1
ATOM 576 C C . GLU A 1 71 ? 13.348 -10.088 -28.402 1.00 84.38 71 GLU A C 1
ATOM 578 O O . GLU A 1 71 ? 12.405 -9.760 -29.123 1.00 84.38 71 GLU A O 1
ATOM 583 N N . HIS A 1 72 ? 14.590 -10.186 -28.877 1.00 81.31 72 HIS A N 1
ATOM 584 C CA . HIS A 1 72 ? 14.917 -10.023 -30.289 1.00 81.31 72 HIS A CA 1
ATOM 585 C C . HIS A 1 72 ? 15.745 -11.209 -30.780 1.00 81.31 72 HIS A C 1
ATOM 587 O O . HIS A 1 72 ? 16.870 -11.431 -30.329 1.00 81.31 72 HIS A O 1
ATOM 593 N N . LYS A 1 73 ? 15.201 -11.961 -31.742 1.00 81.12 73 LYS A N 1
ATOM 594 C CA . LYS A 1 73 ? 15.890 -13.094 -32.362 1.00 81.12 73 LYS A CA 1
ATOM 595 C C . LYS A 1 73 ? 16.522 -12.682 -33.687 1.00 81.12 73 LYS A C 1
ATOM 597 O O . LYS A 1 73 ? 15.822 -12.446 -34.672 1.00 81.12 73 LYS A O 1
ATOM 602 N N . ILE A 1 74 ? 17.850 -12.679 -33.724 1.00 79.25 74 ILE A N 1
ATOM 603 C CA . ILE A 1 74 ? 18.623 -12.374 -34.931 1.00 79.25 74 ILE A CA 1
ATOM 604 C C . ILE A 1 74 ? 18.506 -13.544 -35.920 1.00 79.25 74 ILE A C 1
ATOM 606 O O . ILE A 1 74 ? 18.763 -14.698 -35.569 1.00 79.25 74 ILE A O 1
ATOM 610 N N . LYS A 1 75 ? 18.133 -13.254 -37.171 1.00 77.56 75 LYS A N 1
ATOM 611 C CA . LYS A 1 75 ? 18.173 -14.215 -38.285 1.00 77.56 75 LYS A CA 1
ATOM 612 C C . LYS A 1 75 ? 19.419 -13.947 -39.131 1.00 77.56 75 LYS A C 1
ATOM 614 O O . LYS A 1 75 ? 19.593 -12.835 -39.611 1.00 77.56 75 LYS A O 1
ATOM 619 N N . LEU A 1 76 ? 20.266 -14.963 -39.304 1.00 76.12 76 LEU A N 1
ATOM 620 C CA . LEU A 1 76 ? 21.548 -14.860 -40.020 1.00 76.12 76 LEU A CA 1
ATOM 621 C C . LEU A 1 76 ? 21.468 -15.283 -41.500 1.00 76.12 76 LEU A C 1
ATOM 623 O O . LEU A 1 76 ? 22.410 -15.050 -42.249 1.00 76.12 76 LEU A O 1
ATOM 627 N N . SER A 1 77 ? 20.367 -15.907 -41.931 1.00 78.00 77 SER A N 1
ATOM 628 C CA . SER A 1 77 ? 20.169 -16.375 -43.307 1.00 78.00 77 SER A CA 1
ATOM 629 C C . SER A 1 77 ? 18.769 -16.029 -43.832 1.00 78.00 77 SER A C 1
ATOM 631 O O . SER A 1 77 ? 17.778 -16.103 -43.102 1.00 78.00 77 SER A O 1
ATOM 633 N N . GLY A 1 78 ? 18.700 -15.645 -45.112 1.00 71.06 78 GLY A N 1
ATOM 634 C CA . GLY A 1 78 ? 17.488 -15.176 -45.798 1.00 71.06 78 GLY A CA 1
ATOM 635 C C . GLY A 1 78 ? 17.486 -13.663 -46.057 1.00 71.06 78 GLY A C 1
ATOM 636 O O . GLY A 1 78 ? 18.242 -12.923 -45.435 1.00 71.06 78 GLY A O 1
ATOM 637 N N . ASN A 1 79 ? 16.643 -13.206 -46.992 1.00 65.56 79 ASN A N 1
ATOM 638 C CA . ASN A 1 79 ? 16.446 -11.782 -47.278 1.00 65.56 79 ASN A CA 1
ATOM 639 C C . ASN A 1 79 ? 15.863 -11.120 -46.018 1.00 65.56 79 ASN A C 1
ATOM 641 O O . ASN A 1 79 ? 14.683 -11.298 -45.715 1.00 65.56 79 ASN A O 1
ATOM 645 N N . SER A 1 80 ? 16.703 -10.458 -45.223 1.00 62.75 80 SER A N 1
ATOM 646 C CA . SER A 1 80 ? 16.308 -9.853 -43.955 1.00 62.75 80 SER A CA 1
ATOM 647 C C . SER A 1 80 ? 15.725 -8.465 -44.220 1.00 62.75 80 SER A C 1
ATOM 649 O O . SER A 1 80 ? 16.500 -7.545 -44.497 1.00 62.75 80 SER A O 1
ATOM 651 N N . PRO A 1 81 ? 14.402 -8.241 -44.108 1.00 62.78 81 PRO A N 1
ATOM 652 C CA . PRO A 1 81 ? 13.956 -6.886 -43.841 1.00 62.78 81 PRO A CA 1
ATOM 653 C C . PRO A 1 81 ? 14.605 -6.486 -42.513 1.00 62.78 81 PRO A C 1
ATOM 655 O O . PRO A 1 81 ? 14.623 -7.289 -41.575 1.00 62.78 81 PRO A O 1
ATOM 658 N N . ALA A 1 82 ? 15.181 -5.287 -42.438 1.00 61.72 82 ALA A N 1
ATOM 659 C CA . ALA A 1 82 ? 15.549 -4.689 -41.163 1.00 61.72 82 ALA A CA 1
ATOM 660 C C . ALA A 1 82 ? 14.273 -4.660 -40.312 1.00 61.72 82 ALA A C 1
ATOM 662 O O . ALA A 1 82 ? 13.387 -3.834 -40.523 1.00 61.72 82 ALA A O 1
ATOM 663 N N . SER A 1 83 ? 14.104 -5.670 -39.459 1.00 62.81 83 SER A N 1
ATOM 664 C CA . SER A 1 83 ? 12.894 -5.852 -38.674 1.00 62.81 83 SER A CA 1
ATOM 665 C C . SER A 1 83 ? 12.950 -4.843 -37.543 1.00 62.81 83 SER A C 1
ATOM 667 O O . SER A 1 83 ? 13.400 -5.162 -36.444 1.00 62.81 83 SER A O 1
ATOM 669 N N . ASN A 1 84 ? 12.528 -3.616 -37.829 1.00 70.81 84 ASN A N 1
ATOM 670 C CA . ASN A 1 84 ? 12.355 -2.579 -36.828 1.00 70.81 84 ASN A CA 1
ATOM 671 C C . ASN A 1 84 ? 11.181 -2.989 -35.936 1.00 70.81 84 ASN A C 1
ATOM 673 O O . ASN A 1 84 ? 10.023 -2.728 -36.252 1.00 70.81 84 ASN A O 1
ATOM 677 N N . ALA A 1 85 ? 11.479 -3.702 -34.850 1.00 77.19 85 ALA A N 1
ATOM 678 C CA . ALA A 1 85 ? 10.505 -3.943 -33.801 1.00 77.19 85 ALA A CA 1
ATOM 679 C C . ALA A 1 85 ? 10.248 -2.609 -33.088 1.00 77.19 85 ALA A C 1
ATOM 681 O O . ALA A 1 85 ? 11.155 -2.041 -32.480 1.00 77.19 85 ALA A O 1
ATOM 682 N N . CYS A 1 86 ? 9.025 -2.102 -33.202 1.00 82.81 86 CYS A N 1
ATOM 683 C CA . CYS A 1 86 ? 8.568 -0.897 -32.522 1.00 82.81 86 CYS A CA 1
ATOM 684 C C . CYS A 1 86 ? 7.605 -1.311 -31.407 1.00 82.81 86 CYS A C 1
ATOM 686 O O . CYS A 1 86 ? 6.691 -2.097 -31.651 1.00 82.81 86 CYS A O 1
ATOM 688 N N . TYR A 1 87 ? 7.823 -0.798 -30.197 1.00 85.44 87 TYR A N 1
ATOM 689 C CA . TYR A 1 87 ? 7.002 -1.100 -29.027 1.00 85.44 87 TYR A CA 1
ATOM 690 C C . TYR A 1 87 ? 6.446 0.194 -28.447 1.00 85.44 87 TYR A C 1
ATOM 692 O O . TYR A 1 87 ? 7.214 1.099 -28.120 1.00 85.44 87 TYR A O 1
ATOM 700 N N . ASP A 1 88 ? 5.129 0.245 -28.275 1.00 88.88 88 ASP A N 1
ATOM 701 C CA . ASP A 1 88 ? 4.474 1.310 -27.528 1.00 88.88 88 ASP A CA 1
ATOM 702 C C . ASP A 1 88 ? 4.419 0.923 -26.051 1.00 88.88 88 ASP A C 1
ATOM 704 O O . ASP A 1 88 ? 3.931 -0.148 -25.683 1.00 88.88 88 ASP A O 1
ATOM 708 N N . ILE A 1 89 ? 4.945 1.799 -25.198 1.00 86.31 89 ILE A N 1
ATOM 709 C CA . ILE A 1 89 ? 5.000 1.598 -23.752 1.00 86.31 89 ILE A CA 1
ATOM 710 C C . ILE A 1 89 ? 4.308 2.781 -23.096 1.00 86.31 89 ILE A C 1
ATOM 712 O O . ILE A 1 89 ? 4.629 3.938 -23.371 1.00 86.31 89 ILE A O 1
ATOM 716 N N . LEU A 1 90 ? 3.380 2.487 -22.194 1.00 82.56 90 LEU A N 1
ATOM 717 C CA . LEU A 1 90 ? 2.800 3.502 -21.330 1.00 82.56 90 LEU A CA 1
ATOM 718 C C . LEU A 1 90 ? 3.805 3.854 -20.230 1.00 82.56 90 LEU A C 1
ATOM 720 O O . LEU A 1 90 ? 4.257 2.980 -19.492 1.00 82.56 90 LEU A O 1
ATOM 724 N N . VAL A 1 91 ? 4.159 5.135 -20.139 1.00 81.25 91 VAL A N 1
ATOM 725 C CA . VAL A 1 91 ? 5.103 5.658 -19.146 1.00 81.25 91 VAL A CA 1
ATOM 726 C C . VAL A 1 91 ? 4.398 6.709 -18.301 1.00 81.25 91 VAL A C 1
ATOM 728 O O . VAL A 1 91 ? 3.810 7.649 -18.838 1.00 81.25 91 VAL A O 1
ATOM 731 N N . ASP A 1 92 ? 4.493 6.572 -16.980 1.00 77.56 92 ASP A N 1
ATOM 732 C CA . ASP A 1 92 ? 4.034 7.600 -16.052 1.00 77.56 92 ASP A CA 1
ATOM 733 C C . ASP A 1 92 ? 4.950 8.825 -16.148 1.00 77.56 92 ASP A C 1
ATOM 735 O O . ASP A 1 92 ? 6.121 8.789 -15.763 1.00 77.56 92 ASP A O 1
ATOM 739 N N . LEU A 1 93 ? 4.414 9.929 -16.669 1.00 79.88 93 LEU A N 1
ATOM 740 C CA . LEU A 1 93 ? 5.120 11.204 -16.738 1.00 79.88 93 LEU A CA 1
ATOM 741 C C . LEU A 1 93 ? 4.761 12.075 -15.525 1.00 79.88 93 LEU A C 1
ATOM 743 O O . LEU A 1 93 ? 3.585 12.154 -15.155 1.00 79.88 93 LEU A O 1
ATOM 747 N N . PRO A 1 94 ? 5.736 12.772 -14.909 1.00 74.75 94 PRO A N 1
ATOM 748 C CA . PRO A 1 94 ? 5.428 13.757 -13.882 1.00 74.75 94 PRO A CA 1
ATOM 749 C C . PRO A 1 94 ? 4.535 14.855 -14.469 1.00 74.75 94 PRO A C 1
ATOM 751 O O . PRO A 1 94 ? 4.702 15.263 -15.622 1.00 74.75 94 PRO A O 1
ATOM 754 N N . PHE A 1 95 ? 3.585 15.348 -13.671 1.00 78.44 95 PHE A N 1
ATOM 755 C CA . PHE A 1 95 ? 2.663 16.387 -14.123 1.00 78.44 95 PHE A CA 1
ATOM 756 C C . PHE A 1 95 ? 3.442 17.630 -14.588 1.00 78.44 95 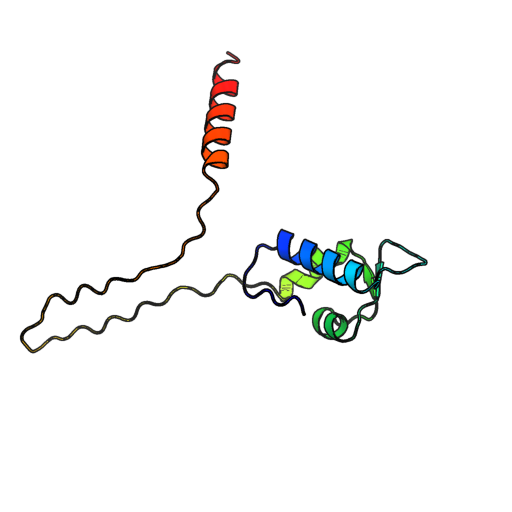PHE A C 1
ATOM 758 O O . PHE A 1 95 ? 4.307 18.097 -13.840 1.00 78.44 95 PHE A O 1
ATOM 765 N N . PRO A 1 96 ? 3.113 18.222 -15.755 1.00 76.56 96 PRO A N 1
ATOM 766 C CA . PRO A 1 96 ? 3.810 19.401 -16.282 1.00 76.56 96 PRO A CA 1
ATOM 767 C C . PRO A 1 96 ? 3.922 20.545 -15.268 1.00 76.56 96 PRO A C 1
ATOM 769 O O . PRO A 1 96 ? 4.960 21.197 -15.169 1.00 76.56 96 PRO A O 1
ATOM 772 N N . ILE A 1 97 ? 2.895 20.709 -14.429 1.00 79.88 97 ILE A N 1
ATOM 773 C CA . ILE A 1 97 ? 2.848 21.740 -13.393 1.00 79.88 97 ILE A CA 1
ATOM 774 C C . ILE A 1 97 ? 3.962 21.599 -12.350 1.00 79.88 97 ILE A C 1
ATOM 776 O O . ILE A 1 97 ? 4.416 22.599 -11.814 1.00 79.88 97 ILE A O 1
ATOM 780 N N . GLN A 1 98 ? 4.456 20.385 -12.073 1.00 78.56 98 GLN A N 1
ATOM 781 C CA . GLN A 1 98 ? 5.585 20.206 -11.154 1.00 78.56 98 GLN A CA 1
ATOM 782 C C . GLN A 1 98 ? 6.853 20.835 -11.728 1.00 78.56 98 GLN A C 1
ATOM 784 O O . GLN A 1 98 ? 7.590 21.494 -11.002 1.00 78.56 98 GLN A O 1
ATOM 789 N N . LYS A 1 99 ? 7.069 20.697 -13.041 1.00 78.44 99 LYS A N 1
ATOM 790 C CA . LYS A 1 99 ? 8.202 21.309 -13.737 1.00 78.44 99 LYS A CA 1
ATOM 791 C C . LYS A 1 99 ? 8.093 22.833 -13.728 1.00 78.44 99 LYS A C 1
ATOM 793 O O . LYS A 1 99 ? 9.077 23.505 -13.438 1.00 78.44 99 LYS A O 1
ATOM 798 N N . GLU A 1 100 ? 6.905 23.372 -13.998 1.00 84.69 100 GLU A N 1
ATOM 799 C CA . GLU A 1 100 ? 6.650 24.817 -13.933 1.00 84.69 100 GLU A CA 1
ATOM 800 C C . GLU A 1 100 ? 6.849 25.369 -12.517 1.00 84.69 100 GLU A C 1
ATOM 802 O O . GLU A 1 100 ? 7.547 26.365 -12.341 1.00 84.69 100 GLU A O 1
ATOM 807 N N . LEU A 1 101 ? 6.325 24.688 -11.494 1.00 86.19 101 LEU A N 1
ATOM 808 C CA . LEU A 1 101 ? 6.512 25.064 -10.093 1.00 86.19 101 LEU A CA 1
ATOM 809 C C . LEU A 1 101 ? 7.988 25.032 -9.682 1.00 86.19 101 LEU A C 1
ATOM 811 O O . LEU A 1 101 ? 8.448 25.960 -9.022 1.00 86.19 101 LEU A O 1
ATOM 815 N N . SER A 1 102 ? 8.756 24.021 -10.100 1.00 84.50 102 SER A N 1
ATOM 816 C CA . SER A 1 102 ? 10.201 23.973 -9.846 1.00 84.50 102 SER A CA 1
ATOM 817 C C . SER A 1 102 ?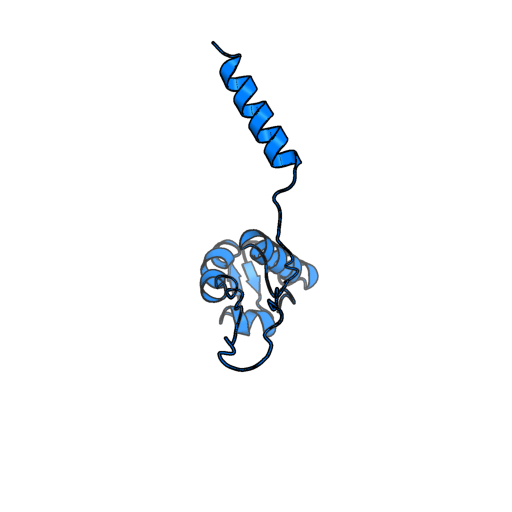 10.944 25.146 -10.488 1.00 84.50 102 SER A C 1
ATOM 819 O O . SER A 1 102 ? 11.822 25.729 -9.856 1.00 84.50 102 SER A O 1
ATOM 821 N N . VAL A 1 103 ? 10.577 25.527 -11.716 1.00 87.50 103 VAL A N 1
ATOM 822 C CA . VAL A 1 103 ? 11.155 26.695 -12.399 1.00 87.50 103 VAL A CA 1
ATOM 823 C C . VAL A 1 103 ? 10.797 27.990 -11.668 1.00 87.50 103 VAL A C 1
ATOM 825 O O . VAL A 1 103 ? 11.667 28.833 -11.456 1.00 87.50 103 VAL A O 1
ATOM 828 N N . LEU A 1 104 ? 9.541 28.147 -11.242 1.00 88.56 104 LEU A N 1
ATOM 829 C CA . LEU A 1 104 ? 9.093 29.320 -10.488 1.00 88.56 104 LEU A CA 1
ATOM 830 C C . LEU A 1 104 ? 9.839 29.463 -9.156 1.00 88.56 104 LEU A C 1
ATOM 832 O O . LEU A 1 104 ? 10.344 30.546 -8.860 1.00 88.56 104 LEU A O 1
ATOM 836 N N . LEU A 1 105 ? 9.956 28.378 -8.385 1.00 88.31 105 LEU A N 1
ATOM 837 C CA . LEU A 1 105 ? 10.692 28.370 -7.118 1.00 88.31 105 LEU A CA 1
ATOM 838 C C . LEU A 1 105 ? 12.165 28.753 -7.329 1.00 88.31 105 LEU A C 1
ATOM 840 O O . LEU A 1 105 ? 12.654 29.669 -6.670 1.00 88.31 105 LEU A O 1
ATOM 844 N N . ALA A 1 106 ? 12.835 28.158 -8.319 1.00 87.00 106 ALA A N 1
ATOM 845 C CA . ALA A 1 106 ? 14.228 28.479 -8.637 1.00 87.00 106 ALA A CA 1
ATOM 846 C C . ALA A 1 106 ? 14.434 29.948 -9.061 1.00 87.00 106 ALA A C 1
ATOM 848 O O . ALA A 1 106 ? 15.475 30.541 -8.784 1.00 87.00 106 ALA A O 1
ATOM 849 N N . ASN A 1 107 ? 13.450 30.563 -9.723 1.00 85.06 107 ASN A N 1
ATOM 850 C CA . ASN A 1 107 ? 13.510 31.980 -10.091 1.00 85.06 107 ASN A CA 1
ATOM 851 C C . ASN A 1 107 ? 13.303 32.903 -8.880 1.00 85.06 107 ASN A C 1
ATOM 853 O O . ASN A 1 107 ? 13.913 33.966 -8.812 1.00 85.06 107 ASN A O 1
ATOM 857 N N . THR A 1 108 ? 12.477 32.505 -7.907 1.00 80.81 108 THR A N 1
ATOM 858 C CA . THR A 1 108 ? 12.263 33.298 -6.684 1.00 80.81 108 THR A CA 1
ATOM 859 C C . THR A 1 108 ? 13.487 33.343 -5.767 1.00 80.81 108 THR A C 1
ATOM 861 O O . THR A 1 108 ? 13.685 34.341 -5.080 1.00 80.81 108 THR A O 1
ATOM 864 N N . GLU A 1 109 ? 14.330 32.306 -5.785 1.00 77.25 109 GLU A N 1
ATOM 865 C CA . GLU A 1 109 ? 15.596 32.273 -5.039 1.00 77.25 109 GLU A CA 1
ATOM 866 C C . GLU A 1 109 ? 16.647 33.209 -5.648 1.00 77.25 109 GLU A C 1
ATOM 868 O O . GLU A 1 109 ? 17.362 33.882 -4.915 1.00 77.25 109 GLU A O 1
ATOM 873 N N . LYS A 1 110 ? 16.681 33.327 -6.982 1.00 73.00 110 LYS A N 1
ATOM 874 C CA . LYS A 1 110 ? 17.594 34.232 -7.704 1.00 73.00 110 LYS A CA 1
ATOM 875 C C . LYS A 1 110 ? 17.253 35.713 -7.551 1.00 73.00 110 LYS A C 1
ATOM 877 O O . LYS A 1 110 ? 18.126 36.550 -7.699 1.00 73.00 110 LYS A O 1
ATOM 882 N N . ASN A 1 111 ? 15.993 36.033 -7.263 1.00 65.00 111 ASN A N 1
ATOM 883 C CA . ASN A 1 111 ? 15.521 37.413 -7.115 1.00 65.00 111 ASN A CA 1
ATOM 884 C C . ASN A 1 111 ? 15.634 37.940 -5.669 1.00 65.00 111 ASN A C 1
ATOM 886 O O . ASN A 1 111 ? 15.041 38.969 -5.348 1.00 65.00 111 ASN A O 1
ATOM 890 N N . LYS A 1 112 ? 16.311 37.202 -4.777 1.00 61.25 112 LYS A N 1
ATOM 891 C CA . LYS A 1 112 ? 16.544 37.572 -3.371 1.00 61.25 112 LYS A CA 1
ATOM 892 C C . LYS A 1 112 ? 17.963 38.091 -3.087 1.00 61.25 112 LYS A C 1
ATOM 894 O O . LYS A 1 112 ? 18.231 38.431 -1.935 1.00 61.25 112 LYS A O 1
ATOM 899 N N . GLU A 1 113 ? 18.820 38.160 -4.103 1.00 47.47 113 GLU A N 1
ATOM 900 C CA . GLU A 1 113 ? 20.105 38.884 -4.104 1.00 47.47 113 GLU A CA 1
ATOM 901 C C . GLU A 1 113 ? 19.950 40.235 -4.814 1.00 47.47 113 GLU A C 1
ATOM 903 O O . GLU A 1 113 ? 20.596 41.205 -4.361 1.00 47.47 113 GLU A O 1
#

pLDDT: mean 88.02, std 10.43, range [47.47, 98.12]